Protein AF-C1L4C4-F1 (afdb_monomer_lite)

Organism: Schistosoma japonicum (NCBI:txid6182)

pLDDT: mean 86.11, std 7.5, range [55.0, 92.88]

Foldseek 3Di:
DVCVVCVVVVCVVVVDPDDDDDPDPVCDDPVNVVCSVVVD

Sequence (40 aa):
MMYATSLSNLMHKSEVTKVFELRDLEELSDTWLKENLDRT

Radius of gyration: 11.94 Å; chains: 1; bounding box: 18×29×25 Å

InterPro domains:
  IPR029006 ADF-H/Gelsolin-like domain superfamily [G3DSA:3.40.20.10] (1-39)

Secondary structure (DSSP, 8-state):
-HHHHHHHHHHHHHT-------SSGGG--HHHHHHHHH--

Structure (mmCIF, N/CA/C/O backbone):
data_AF-C1L4C4-F1
#
_entry.id   AF-C1L4C4-F1
#
loop_
_atom_site.group_PDB
_atom_site.id
_atom_site.type_symbol
_atom_site.label_atom_id
_atom_site.label_alt_id
_atom_site.label_comp_id
_atom_site.label_asym_id
_atom_site.label_entity_id
_atom_site.label_seq_id
_atom_site.pdbx_PDB_ins_code
_atom_site.Cartn_x
_atom_site.Cartn_y
_atom_site.Cartn_z
_atom_site.occupancy
_atom_site.B_iso_or_equiv
_atom_site.auth_seq_id
_atom_site.auth_comp_id
_atom_site.auth_asym_id
_atom_site.auth_atom_id
_atom_site.pdbx_PDB_model_num
AT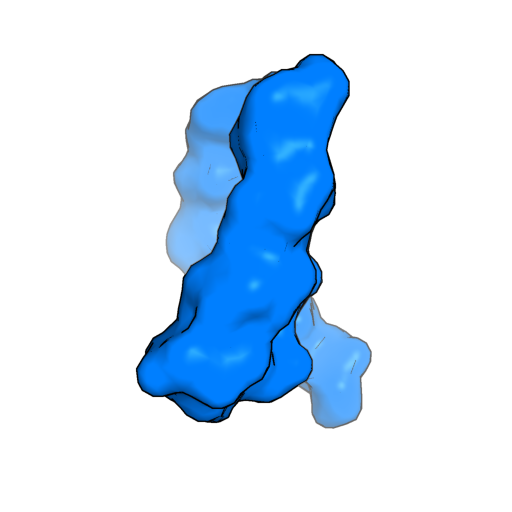OM 1 N N . MET A 1 1 ? -2.806 12.904 -7.265 1.00 61.91 1 MET A N 1
ATOM 2 C CA . MET A 1 1 ? -2.500 12.901 -8.719 1.00 61.91 1 MET A CA 1
ATOM 3 C C . MET A 1 1 ? -1.032 12.600 -9.030 1.00 61.91 1 MET A C 1
ATOM 5 O O . MET A 1 1 ? -0.785 11.760 -9.884 1.00 61.91 1 MET A O 1
ATOM 9 N N . MET A 1 2 ? -0.056 13.212 -8.345 1.00 78.19 2 MET A N 1
ATOM 10 C CA . MET A 1 2 ? 1.376 12.999 -8.635 1.00 78.19 2 MET A CA 1
ATOM 11 C C . MET A 1 2 ? 1.834 11.533 -8.478 1.00 78.19 2 MET A C 1
ATOM 13 O O . MET A 1 2 ? 2.423 10.973 -9.394 1.00 78.19 2 MET A O 1
ATOM 17 N N . TYR A 1 3 ? 1.493 10.883 -7.361 1.00 78.38 3 TYR A N 1
ATOM 18 C CA . TYR A 1 3 ? 1.916 9.504 -7.073 1.00 78.38 3 TYR A CA 1
ATOM 19 C C . TYR A 1 3 ? 1.285 8.458 -7.997 1.00 78.38 3 TYR A C 1
ATOM 21 O O . TYR A 1 3 ? 1.991 7.596 -8.506 1.00 78.38 3 TYR A O 1
ATOM 29 N N . ALA A 1 4 ? -0.012 8.581 -8.294 1.00 78.00 4 ALA A N 1
ATOM 30 C CA . ALA A 1 4 ? -0.708 7.672 -9.206 1.00 78.00 4 ALA A CA 1
ATOM 31 C C . ALA A 1 4 ? -0.115 7.697 -10.627 1.00 78.00 4 ALA A C 1
ATOM 33 O O . ALA A 1 4 ? -0.023 6.666 -11.282 1.00 78.00 4 ALA A O 1
ATOM 34 N N . THR A 1 5 ? 0.348 8.865 -11.083 1.00 80.38 5 THR A N 1
ATOM 35 C CA . THR A 1 5 ? 0.951 9.017 -12.418 1.00 80.38 5 THR A CA 1
ATOM 36 C C . THR A 1 5 ? 2.347 8.386 -12.483 1.00 80.38 5 THR A C 1
ATOM 38 O O . THR A 1 5 ? 2.721 7.791 -13.490 1.00 80.38 5 THR A O 1
ATOM 41 N N . SER A 1 6 ? 3.118 8.476 -11.397 1.00 87.06 6 SER A N 1
ATOM 42 C CA . SER A 1 6 ? 4.464 7.893 -11.310 1.00 87.06 6 SER A CA 1
ATOM 43 C C . SER A 1 6 ? 4.464 6.393 -10.999 1.00 87.06 6 SER A C 1
ATOM 45 O O . SER A 1 6 ? 5.462 5.722 -11.269 1.00 87.06 6 SER A O 1
ATOM 47 N N . LEU A 1 7 ? 3.364 5.860 -10.457 1.00 86.94 7 LEU A N 1
ATOM 48 C CA . LEU A 1 7 ? 3.231 4.462 -10.047 1.00 86.94 7 LEU A CA 1
ATOM 49 C C . LEU A 1 7 ? 3.478 3.497 -11.212 1.00 86.94 7 LEU A C 1
ATOM 51 O O . LEU A 1 7 ? 4.278 2.578 -11.075 1.00 86.94 7 LEU A O 1
ATOM 55 N N . SER A 1 8 ? 2.878 3.744 -12.378 1.00 84.31 8 SER A N 1
ATOM 56 C CA . SER A 1 8 ? 3.036 2.878 -13.556 1.00 84.31 8 SER A CA 1
ATOM 57 C C . SER A 1 8 ? 4.491 2.760 -14.013 1.00 84.31 8 SER A C 1
ATOM 59 O O . SER A 1 8 ? 4.967 1.668 -14.320 1.00 84.31 8 SER A O 1
ATOM 61 N N . ASN A 1 9 ? 5.227 3.874 -13.994 1.00 87.25 9 ASN A N 1
ATOM 62 C CA . ASN A 1 9 ? 6.645 3.889 -14.352 1.00 87.25 9 ASN A CA 1
ATOM 63 C C . ASN A 1 9 ? 7.501 3.141 -13.323 1.00 87.25 9 ASN A C 1
ATOM 65 O O . ASN A 1 9 ? 8.480 2.495 -13.691 1.00 87.25 9 ASN A O 1
ATOM 69 N N . LEU A 1 10 ? 7.146 3.231 -12.039 1.00 87.19 10 LEU A N 1
ATOM 70 C CA . LEU A 1 10 ? 7.843 2.527 -10.967 1.00 87.19 10 LEU A CA 1
ATOM 71 C C . LEU A 1 10 ? 7.585 1.017 -11.025 1.00 87.19 10 LEU A C 1
ATOM 73 O O . LEU A 1 10 ? 8.537 0.246 -10.914 1.00 87.19 10 LEU A O 1
ATOM 77 N N . MET A 1 11 ? 6.339 0.597 -11.263 1.00 88.06 11 MET A N 1
ATOM 78 C CA . MET A 1 11 ? 5.981 -0.815 -11.443 1.00 88.06 11 MET A CA 1
ATOM 79 C C . MET A 1 11 ? 6.777 -1.442 -12.585 1.00 88.06 11 MET A C 1
ATOM 81 O O . MET A 1 11 ? 7.422 -2.469 -12.401 1.00 88.06 11 MET A O 1
ATOM 85 N N . HIS A 1 12 ? 6.808 -0.778 -13.744 1.00 85.75 12 HIS A N 1
ATOM 86 C CA . HIS A 1 12 ? 7.510 -1.302 -14.913 1.00 85.75 12 HIS A CA 1
ATOM 87 C C . HIS A 1 12 ? 9.026 -1.422 -14.695 1.00 85.75 12 HIS A C 1
ATOM 89 O O . HIS A 1 12 ? 9.636 -2.383 -15.148 1.00 85.75 12 HIS A O 1
ATOM 95 N N . LYS A 1 13 ? 9.637 -0.478 -13.96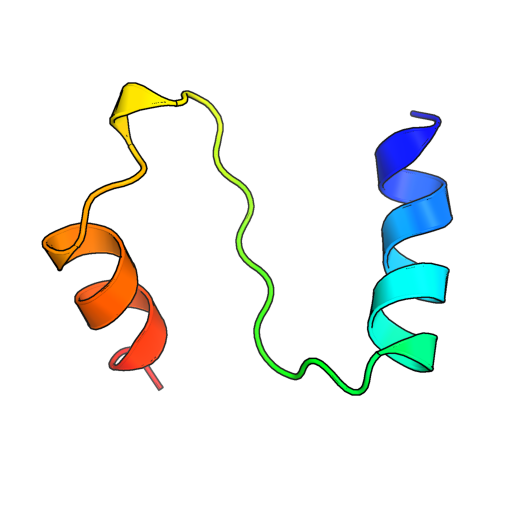6 1.00 90.62 13 LYS A N 1
ATOM 96 C CA . LYS A 1 13 ? 11.077 -0.504 -13.651 1.00 90.62 13 LYS A CA 1
ATOM 97 C C . LYS A 1 13 ? 11.473 -1.532 -12.591 1.00 90.62 13 LYS A C 1
ATOM 99 O O . LYS A 1 13 ? 12.632 -1.925 -12.558 1.00 90.62 13 LYS A O 1
ATOM 104 N N . SER A 1 14 ? 10.562 -1.877 -11.686 1.00 88.69 14 SER A N 1
ATOM 105 C CA . SER A 1 14 ? 10.840 -2.756 -10.541 1.00 88.69 14 SER A CA 1
ATOM 106 C C . SER A 1 14 ? 10.442 -4.211 -10.782 1.00 88.69 14 SER A C 1
ATOM 108 O O . SER A 1 14 ? 10.671 -5.040 -9.908 1.00 88.69 14 SER A O 1
ATOM 110 N N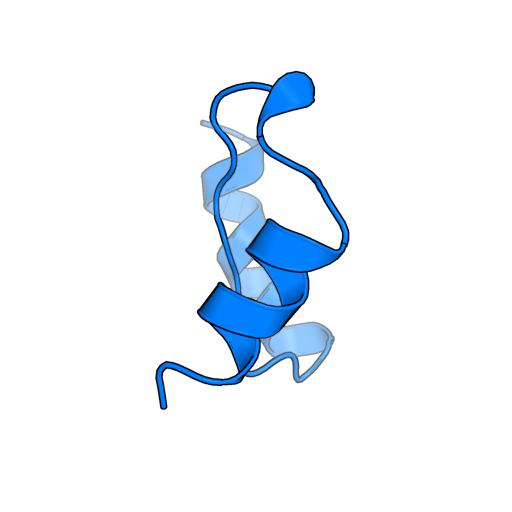 . GLU A 1 15 ? 9.850 -4.515 -11.944 1.00 88.69 15 GLU A N 1
ATOM 111 C CA . GLU A 1 15 ? 9.377 -5.856 -12.327 1.00 88.69 15 GLU A CA 1
ATOM 112 C C . GLU A 1 15 ? 8.396 -6.474 -11.314 1.00 88.69 15 GLU A C 1
ATOM 114 O O . GLU A 1 15 ? 8.203 -7.689 -11.250 1.00 88.69 15 GLU A O 1
ATOM 119 N N . VAL A 1 16 ? 7.732 -5.630 -10.520 1.00 87.12 16 VAL A N 1
ATOM 120 C CA . VAL A 1 16 ? 6.730 -6.070 -9.552 1.00 87.12 16 VAL A CA 1
ATOM 121 C C . VAL A 1 16 ? 5.454 -6.453 -10.294 1.00 87.12 16 VAL A C 1
ATOM 123 O O . VAL A 1 16 ? 4.913 -5.677 -11.080 1.00 87.12 16 VAL A O 1
ATOM 126 N N . THR A 1 17 ? 4.950 -7.654 -10.016 1.00 86.44 17 THR A N 1
ATOM 127 C CA . THR A 1 17 ? 3.779 -8.229 -10.697 1.00 86.44 17 THR A CA 1
ATOM 128 C C . THR A 1 17 ? 2.467 -8.021 -9.945 1.00 86.44 17 THR A C 1
ATOM 130 O O . THR A 1 17 ? 1.403 -8.059 -10.560 1.00 86.44 17 THR A O 1
ATOM 133 N N . LYS A 1 18 ? 2.523 -7.790 -8.627 1.00 87.38 18 LYS A N 1
ATOM 134 C CA . LYS A 1 18 ? 1.353 -7.566 -7.767 1.00 87.38 18 LYS A CA 1
ATOM 135 C C . LYS A 1 18 ? 1.494 -6.237 -7.036 1.00 87.38 18 LYS A C 1
ATOM 137 O O . LYS A 1 18 ? 2.462 -6.035 -6.306 1.00 87.38 18 LYS A O 1
ATOM 142 N N . VAL A 1 19 ? 0.526 -5.345 -7.225 1.00 89.12 19 VAL A N 1
ATOM 143 C CA . VAL A 1 19 ? 0.476 -4.038 -6.564 1.00 89.12 19 VAL A CA 1
ATOM 144 C C . VAL A 1 19 ? -0.874 -3.873 -5.895 1.00 89.12 19 VAL A C 1
ATOM 146 O O . VAL A 1 19 ? -1.910 -4.139 -6.499 1.00 89.12 19 VAL A O 1
ATOM 149 N N . PHE A 1 20 ? -0.835 -3.436 -4.641 1.00 90.38 20 PHE A N 1
ATOM 150 C CA . PHE A 1 20 ? -2.009 -3.239 -3.809 1.00 90.38 20 PHE A CA 1
ATOM 151 C C . PHE A 1 20 ? -2.088 -1.774 -3.385 1.00 90.38 20 PHE A C 1
ATOM 153 O O . PHE A 1 20 ? -1.069 -1.147 -3.096 1.00 90.38 20 PHE A O 1
ATOM 160 N N . GLU A 1 21 ? -3.302 -1.237 -3.355 1.00 88.31 21 GLU A N 1
ATOM 161 C CA . GLU A 1 21 ? -3.585 0.101 -2.849 1.00 88.31 21 GLU A CA 1
ATOM 162 C C . GLU A 1 21 ? -4.240 -0.031 -1.474 1.00 8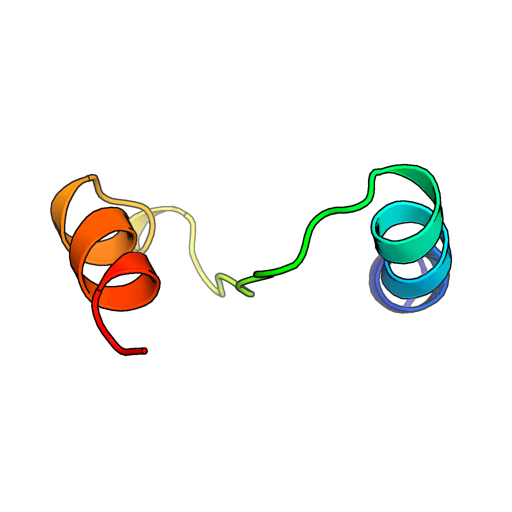8.31 21 GLU A C 1
ATOM 164 O O . GLU A 1 21 ? -5.230 -0.745 -1.322 1.00 88.31 21 GLU A O 1
ATOM 169 N N . LEU A 1 22 ? -3.665 0.648 -0.485 1.00 90.38 22 LEU A N 1
ATOM 170 C CA . LEU A 1 22 ? -4.184 0.734 0.878 1.00 90.38 22 LEU A CA 1
ATOM 171 C C . LEU A 1 22 ? -4.803 2.114 1.066 1.00 90.38 22 LEU A C 1
ATOM 173 O O . LEU A 1 22 ? -4.204 3.111 0.647 1.00 90.38 22 LEU A O 1
ATOM 177 N N . ARG A 1 23 ? -5.978 2.181 1.693 1.00 88.06 23 ARG A N 1
ATOM 178 C CA . ARG A 1 23 ? -6.620 3.468 2.011 1.00 88.06 23 ARG A CA 1
ATOM 179 C C . ARG A 1 23 ? -6.152 3.993 3.356 1.00 88.06 23 ARG A C 1
ATOM 181 O O . ARG A 1 23 ? -5.904 5.190 3.475 1.00 88.06 23 ARG A O 1
ATOM 188 N N . ASP A 1 24 ? -5.956 3.079 4.301 1.00 90.00 24 ASP A N 1
ATOM 189 C CA . ASP A 1 24 ? -5.506 3.367 5.655 1.00 90.00 24 ASP A CA 1
ATOM 190 C C . ASP A 1 24 ? -4.353 2.439 6.058 1.00 90.00 24 ASP A C 1
ATOM 192 O O . ASP A 1 24 ? -4.285 1.275 5.669 1.00 90.00 24 ASP A O 1
ATOM 196 N N . LEU A 1 25 ? -3.425 2.952 6.869 1.00 86.62 25 LEU A N 1
ATOM 197 C CA . LEU A 1 25 ? -2.260 2.188 7.343 1.00 86.62 25 LEU A CA 1
ATOM 198 C C . LEU A 1 25 ? -2.651 0.999 8.231 1.00 86.62 25 LEU A C 1
ATOM 200 O O . LEU A 1 25 ? -1.921 0.015 8.286 1.00 86.62 25 LEU A O 1
ATOM 204 N N . GLU A 1 26 ? -3.803 1.081 8.897 1.00 90.25 26 GLU A N 1
ATOM 205 C CA . GLU A 1 26 ? -4.341 0.018 9.752 1.00 90.25 26 GLU A CA 1
ATOM 206 C C . GLU A 1 26 ? -4.786 -1.218 8.951 1.00 90.25 26 GLU A C 1
ATOM 208 O O . GLU A 1 26 ? -4.882 -2.310 9.508 1.00 90.25 26 GLU A O 1
ATOM 213 N N . GLU A 1 27 ? -5.004 -1.077 7.638 1.00 85.25 27 GLU A N 1
ATOM 214 C CA . GLU A 1 27 ? -5.330 -2.195 6.744 1.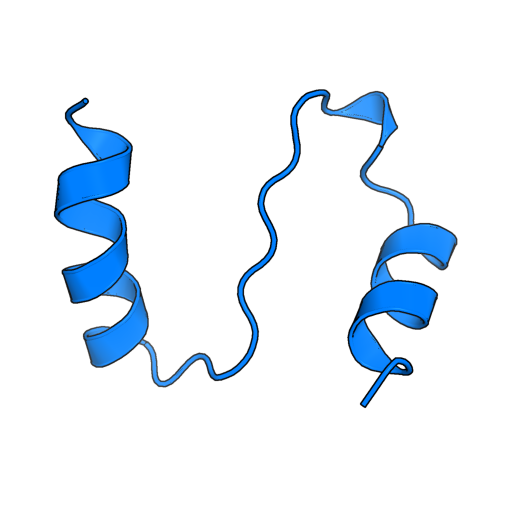00 85.25 27 GLU A CA 1
ATOM 215 C C . GLU A 1 27 ? -4.102 -3.081 6.461 1.00 85.25 27 GLU A C 1
ATOM 217 O O . GLU A 1 27 ? -4.244 -4.264 6.136 1.00 85.25 27 GLU A O 1
ATOM 222 N N . LEU A 1 28 ? -2.885 -2.541 6.616 1.00 91.25 28 LEU A N 1
ATOM 223 C CA . LEU A 1 28 ? -1.652 -3.283 6.375 1.00 91.25 28 LEU A CA 1
ATOM 224 C C . LEU A 1 28 ? -1.324 -4.187 7.566 1.00 91.25 28 LEU A C 1
ATOM 226 O O . LEU A 1 28 ? -0.716 -3.774 8.552 1.00 91.25 28 LEU A O 1
ATOM 230 N N . SER A 1 29 ? -1.685 -5.459 7.431 1.00 92.88 29 SER A N 1
ATOM 231 C CA . SER A 1 29 ? -1.336 -6.525 8.373 1.00 92.88 29 SER A CA 1
ATOM 232 C C . SER A 1 29 ? -0.739 -7.731 7.651 1.00 92.88 29 SER A C 1
ATOM 234 O O . SER A 1 29 ? -0.969 -7.940 6.458 1.00 92.88 29 SER A O 1
ATOM 236 N N . ASP A 1 30 ? -0.003 -8.569 8.384 1.00 92.06 30 ASP A N 1
ATOM 237 C CA . ASP A 1 30 ? 0.583 -9.800 7.838 1.00 92.06 30 ASP A CA 1
ATOM 238 C C . ASP A 1 30 ? -0.478 -10.748 7.266 1.00 92.06 30 ASP A C 1
ATOM 240 O O . ASP A 1 30 ? -0.238 -11.443 6.277 1.00 92.06 30 ASP A O 1
ATOM 244 N N . THR A 1 31 ? -1.658 -10.785 7.889 1.00 92.06 31 THR A N 1
ATOM 245 C CA . THR A 1 31 ? -2.794 -11.589 7.431 1.00 92.06 31 THR A CA 1
ATOM 246 C C . THR A 1 31 ? -3.360 -11.033 6.133 1.00 92.06 31 THR A C 1
ATOM 248 O O . THR A 1 31 ? -3.496 -11.782 5.170 1.00 92.06 31 THR A O 1
ATOM 251 N N . TRP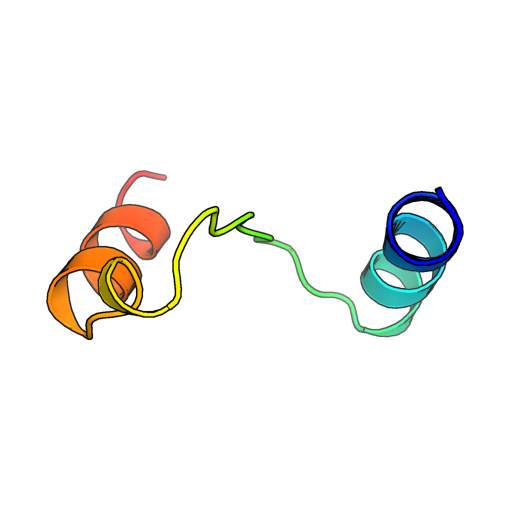 A 1 32 ? -3.585 -9.718 6.064 1.00 91.19 32 TRP A N 1
ATOM 252 C CA . TRP A 1 32 ? -4.055 -9.055 4.849 1.00 91.19 32 TRP A CA 1
ATOM 253 C C . TRP A 1 32 ? -3.076 -9.251 3.685 1.00 91.19 32 TRP A C 1
ATOM 255 O O . TRP A 1 32 ? -3.493 -9.559 2.568 1.00 91.19 32 TRP A O 1
ATOM 265 N N . LEU A 1 33 ? -1.768 -9.135 3.936 1.00 91.06 33 LEU A N 1
ATOM 266 C CA . LEU A 1 33 ? -0.753 -9.310 2.898 1.00 91.06 33 LEU A CA 1
ATOM 267 C C . LEU A 1 33 ? -0.772 -10.737 2.338 1.00 91.06 33 LEU A C 1
ATOM 269 O O . LEU A 1 33 ? -0.776 -10.912 1.121 1.00 91.06 33 LEU A O 1
ATOM 273 N N . LYS A 1 34 ? -0.824 -11.754 3.207 1.00 92.38 34 LYS A N 1
ATOM 274 C CA . LYS A 1 34 ? -0.900 -13.163 2.788 1.00 92.38 34 LYS A CA 1
ATOM 275 C C . LYS A 1 34 ? -2.170 -13.453 1.993 1.00 92.38 34 LYS A C 1
ATOM 277 O O . LYS A 1 34 ? -2.080 -14.001 0.903 1.00 92.38 34 LYS A O 1
ATOM 282 N N . GLU A 1 35 ? -3.327 -13.001 2.472 1.00 91.19 35 GLU A N 1
ATOM 283 C CA . GLU A 1 35 ? -4.605 -13.189 1.772 1.00 91.19 35 GLU A CA 1
ATOM 284 C C . GLU A 1 35 ? -4.602 -12.582 0.364 1.00 91.19 35 GLU A C 1
ATOM 286 O O . GLU A 1 35 ? -5.105 -13.188 -0.582 1.00 91.19 35 GLU A O 1
ATOM 291 N N . ASN A 1 36 ? -4.020 -11.392 0.200 1.00 89.44 36 ASN A N 1
ATOM 292 C CA . ASN A 1 36 ? -3.947 -10.726 -1.099 1.00 89.44 36 ASN A CA 1
ATOM 293 C C . ASN A 1 36 ? -2.885 -11.335 -2.027 1.00 89.44 36 ASN A C 1
ATOM 295 O O . ASN A 1 36 ? -3.045 -11.307 -3.249 1.00 89.44 36 ASN A O 1
ATOM 299 N N . LEU A 1 37 ? -1.820 -11.919 -1.474 1.00 88.75 37 LEU A N 1
ATOM 300 C CA . LEU A 1 37 ? -0.834 -12.669 -2.250 1.00 88.75 37 LEU A CA 1
ATOM 301 C C . LEU A 1 37 ? -1.371 -14.032 -2.707 1.00 88.75 37 LEU A C 1
ATOM 303 O O . LEU A 1 37 ? -1.056 -14.432 -3.830 1.00 88.75 37 LEU A O 1
ATOM 307 N N . ASP A 1 38 ? -2.191 -14.690 -1.885 1.00 88.06 38 ASP A N 1
ATOM 308 C CA . ASP A 1 38 ? -2.728 -16.037 -2.125 1.00 88.06 38 ASP A CA 1
ATOM 309 C C . ASP A 1 38 ? -4.002 -16.049 -2.986 1.00 88.06 38 ASP A C 1
ATOM 311 O O . ASP A 1 38 ? -4.341 -17.075 -3.566 1.00 88.06 38 ASP A O 1
ATOM 315 N N . ARG A 1 39 ? -4.707 -14.918 -3.124 1.00 78.31 39 ARG A N 1
ATOM 316 C CA . ARG A 1 39 ? -5.938 -14.763 -3.934 1.00 78.31 39 ARG A CA 1
ATOM 317 C C . ARG A 1 39 ? -5.750 -14.894 -5.462 1.00 78.31 39 ARG A C 1
ATOM 319 O O . ARG A 1 39 ? -6.557 -14.360 -6.220 1.00 78.31 39 ARG A O 1
ATOM 326 N N . THR A 1 40 ? -4.692 -15.558 -5.926 1.00 55.00 40 THR A N 1
ATOM 327 C CA . THR A 1 40 ? -4.346 -15.720 -7.353 1.00 55.00 40 THR A CA 1
ATOM 328 C C . THR A 1 40 ? -4.509 -17.158 -7.813 1.00 55.00 40 THR A C 1
ATOM 330 O O . THR A 1 40 ? -3.931 -18.045 -7.153 1.00 55.00 40 THR A O 1
#